Protein AF-A0A7W1LZH1-F1 (afdb_monomer_lite)

Secondary structure (DSSP, 8-state):
--HHHHHHHHHHHHHHHTTS---B-HHHHHHHHHHTT----TTHHHHHHHHHHHTTSEEEEE---HHHHTTT--EEEEE-----

Foldseek 3Di:
DDVVLLVLLLCVQCVQQPPHQDFDFLVNSVVVCVVVVHDDDQCNSVVSLVVCVVVVQWDWDFDPDVVQVPRRGGIGITGRPPDD

Radius of gyration: 12.06 Å; chains: 1; bounding box: 36×20×27 Å

pLDDT: mean 74.44, std 12.81, range [43.81, 89.44]

Structure (mmCIF, N/CA/C/O backbone):
data_AF-A0A7W1LZH1-F1
#
_entry.id   AF-A0A7W1LZH1-F1
#
loop_
_atom_site.group_PDB
_atom_site.id
_atom_site.type_symbol
_atom_site.label_atom_id
_atom_site.label_alt_id
_atom_site.label_comp_id
_atom_site.label_asym_id
_atom_site.label_entity_id
_atom_site.label_seq_id
_atom_site.pdbx_PDB_ins_code
_atom_site.Cartn_x
_atom_site.Cartn_y
_atom_site.Cartn_z
_atom_site.occupancy
_atom_site.B_iso_or_equiv
_atom_site.auth_seq_id
_atom_site.auth_comp_id
_atom_site.auth_asym_id
_atom_site.auth_atom_id
_atom_site.pdbx_PDB_model_num
ATOM 1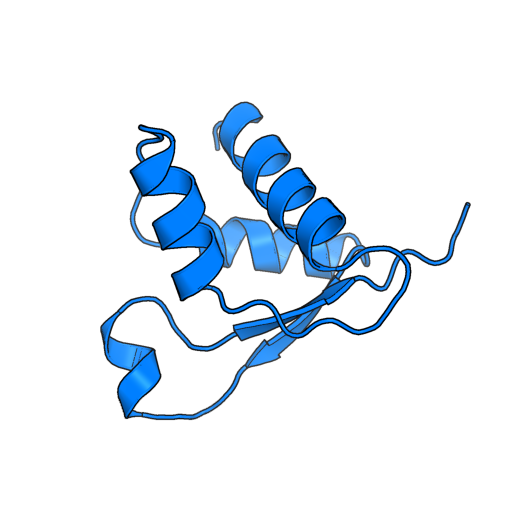 N N . MET A 1 1 ? 0.992 11.584 -9.872 1.00 55.75 1 MET A N 1
ATOM 2 C CA . MET A 1 1 ? 0.608 10.197 -9.544 1.00 55.75 1 MET A CA 1
ATOM 3 C C . MET A 1 1 ? -0.614 9.819 -10.344 1.00 55.75 1 MET A C 1
ATOM 5 O O . MET A 1 1 ? -1.572 10.584 -10.342 1.00 55.75 1 MET A O 1
ATOM 9 N N . ASP A 1 2 ? -0.572 8.686 -11.035 1.00 64.88 2 ASP A N 1
ATOM 10 C CA . ASP A 1 2 ? -1.716 8.192 -11.793 1.00 64.88 2 ASP A CA 1
ATOM 11 C C . ASP A 1 2 ? -2.801 7.677 -10.828 1.00 64.88 2 ASP A C 1
ATOM 13 O O . ASP A 1 2 ? -2.553 6.777 -10.020 1.00 64.88 2 ASP A O 1
ATOM 17 N N . ASN A 1 3 ? -4.002 8.264 -10.871 1.00 74.50 3 ASN A N 1
ATOM 18 C CA . ASN A 1 3 ? -5.112 7.850 -10.002 1.00 74.50 3 ASN A CA 1
ATOM 19 C C . ASN A 1 3 ? -5.522 6.383 -10.251 1.00 74.50 3 ASN A C 1
ATOM 21 O O . ASN A 1 3 ? -6.079 5.752 -9.351 1.00 74.50 3 ASN A O 1
ATOM 25 N N . SER A 1 4 ? -5.221 5.818 -11.428 1.00 84.38 4 SER A N 1
ATOM 26 C CA . SER A 1 4 ? -5.472 4.408 -11.747 1.00 84.38 4 SER A CA 1
ATOM 27 C C . SER A 1 4 ? -4.602 3.478 -10.903 1.00 84.38 4 SER A C 1
ATOM 29 O O . SER A 1 4 ? -5.106 2.502 -10.345 1.00 84.38 4 SER A O 1
ATOM 31 N N . LEU A 1 5 ? -3.312 3.796 -10.741 1.00 86.69 5 LEU A N 1
ATOM 32 C CA . LEU A 1 5 ? -2.387 2.979 -9.951 1.00 86.69 5 LEU A CA 1
ATOM 33 C C . LEU A 1 5 ? -2.765 2.983 -8.465 1.00 86.69 5 LEU A C 1
ATOM 35 O O . LEU A 1 5 ? -2.818 1.925 -7.839 1.00 86.69 5 LEU A O 1
ATOM 39 N N . PHE A 1 6 ? -3.121 4.153 -7.928 1.00 87.19 6 PHE A N 1
ATOM 40 C CA . PHE A 1 6 ? -3.618 4.283 -6.556 1.00 87.19 6 PHE A CA 1
ATOM 41 C C . PHE A 1 6 ? -4.842 3.391 -6.302 1.00 87.19 6 PHE A C 1
ATOM 43 O O . PHE A 1 6 ? -4.877 2.637 -5.329 1.00 87.19 6 PHE A O 1
ATOM 50 N N . LEU A 1 7 ? -5.835 3.430 -7.198 1.00 88.12 7 LEU A N 1
ATOM 51 C CA . LEU A 1 7 ? -7.039 2.605 -7.076 1.00 88.12 7 LEU A CA 1
ATOM 52 C C . LEU A 1 7 ? -6.738 1.108 -7.210 1.00 88.12 7 LEU A C 1
ATOM 54 O O . LEU A 1 7 ? -7.333 0.309 -6.491 1.00 88.12 7 LEU A O 1
ATOM 58 N N . LYS A 1 8 ? -5.809 0.719 -8.090 1.00 89.44 8 LYS A N 1
ATOM 59 C CA . LYS A 1 8 ? -5.381 -0.680 -8.242 1.00 89.44 8 LYS A CA 1
ATOM 60 C C . LYS A 1 8 ? -4.731 -1.207 -6.964 1.00 89.44 8 LYS A C 1
ATOM 62 O O . LYS A 1 8 ? -5.170 -2.241 -6.472 1.00 89.44 8 LYS A O 1
ATOM 67 N N . VAL A 1 9 ? -3.770 -0.480 -6.388 1.00 87.38 9 VAL A N 1
ATOM 68 C CA . VAL A 1 9 ? -3.127 -0.850 -5.112 1.00 87.38 9 VAL A CA 1
ATOM 69 C C . VAL A 1 9 ? -4.160 -0.946 -3.991 1.00 87.38 9 VAL A C 1
ATOM 71 O O . VAL A 1 9 ? -4.225 -1.959 -3.301 1.00 87.38 9 VAL A O 1
ATOM 74 N N . LYS A 1 10 ? -5.028 0.064 -3.852 1.00 87.12 10 LYS A N 1
ATOM 75 C CA . LYS A 1 10 ? -6.105 0.061 -2.853 1.00 87.12 10 LYS A CA 1
ATOM 76 C C . LYS A 1 10 ? -7.019 -1.159 -2.998 1.00 87.12 10 LYS A C 1
ATOM 78 O O . LYS A 1 10 ? -7.376 -1.775 -1.998 1.00 87.12 10 LYS A O 1
ATOM 83 N N . ASN A 1 11 ? -7.401 -1.507 -4.227 1.00 87.06 11 ASN A N 1
ATOM 84 C CA . ASN A 1 11 ? -8.251 -2.663 -4.495 1.00 87.06 11 ASN A CA 1
ATOM 85 C C . ASN A 1 11 ? -7.538 -3.987 -4.217 1.00 87.06 11 ASN A C 1
ATOM 87 O O . ASN A 1 11 ? -8.183 -4.882 -3.686 1.00 87.06 11 ASN A O 1
ATOM 91 N N . ILE A 1 12 ? -6.246 -4.112 -4.541 1.00 86.00 12 ILE A N 1
ATOM 92 C CA . ILE A 1 12 ? -5.443 -5.296 -4.204 1.00 86.00 12 ILE A CA 1
ATOM 93 C C . ILE A 1 12 ? -5.439 -5.489 -2.692 1.00 86.00 12 ILE A C 1
ATOM 95 O O . ILE A 1 12 ? -5.887 -6.527 -2.223 1.00 86.00 12 ILE A O 1
ATOM 99 N N . ILE A 1 13 ? -5.052 -4.455 -1.935 1.00 81.38 13 ILE A N 1
ATOM 100 C CA . ILE A 1 13 ? -5.010 -4.530 -0.472 1.00 81.38 13 ILE A CA 1
ATOM 101 C C . ILE A 1 13 ? -6.388 -4.915 0.060 1.00 81.38 13 ILE A C 1
ATOM 103 O O . ILE A 1 13 ? -6.485 -5.891 0.788 1.00 81.38 13 ILE A O 1
ATOM 107 N N . ARG A 1 14 ? -7.464 -4.230 -0.350 1.00 80.81 14 ARG A N 1
ATOM 108 C CA . ARG A 1 14 ? -8.831 -4.520 0.118 1.00 80.81 14 ARG A CA 1
ATOM 109 C C . ARG A 1 14 ? -9.310 -5.935 -0.235 1.00 80.81 14 ARG A C 1
ATOM 111 O O . ARG A 1 14 ? -10.002 -6.558 0.563 1.00 80.81 14 ARG A O 1
ATOM 118 N N . ASN A 1 15 ? -9.003 -6.425 -1.435 1.00 80.06 15 ASN A N 1
ATOM 119 C CA . ASN A 1 15 ? -9.457 -7.740 -1.890 1.00 80.06 15 ASN A CA 1
ATOM 120 C C . ASN A 1 15 ? -8.668 -8.881 -1.231 1.00 80.06 15 ASN A C 1
ATOM 122 O O . ASN A 1 15 ? -9.266 -9.909 -0.931 1.00 80.06 15 ASN A O 1
ATOM 126 N N . ASP A 1 16 ? -7.365 -8.699 -0.994 1.00 73.38 16 ASP A N 1
ATOM 127 C CA . ASP A 1 16 ? -6.523 -9.673 -0.289 1.00 73.38 16 ASP A CA 1
ATOM 128 C C . ASP A 1 16 ? -6.736 -9.634 1.238 1.00 73.38 16 ASP A C 1
ATOM 130 O O . ASP A 1 16 ? -6.606 -10.665 1.890 1.00 73.38 16 ASP A O 1
ATOM 134 N N . THR A 1 17 ? -7.121 -8.483 1.814 1.00 65.44 17 THR A N 1
ATOM 135 C CA . THR A 1 17 ? -7.392 -8.343 3.263 1.00 65.44 17 THR A CA 1
ATOM 136 C C . THR A 1 17 ? -8.802 -8.714 3.706 1.00 65.44 17 THR A C 1
ATOM 138 O O . THR A 1 17 ? -8.990 -9.203 4.820 1.00 65.44 17 THR A O 1
ATOM 141 N N . GLY A 1 18 ? -9.819 -8.533 2.863 1.00 59.25 18 GLY A N 1
ATOM 142 C CA . GLY A 1 18 ? -11.204 -8.707 3.308 1.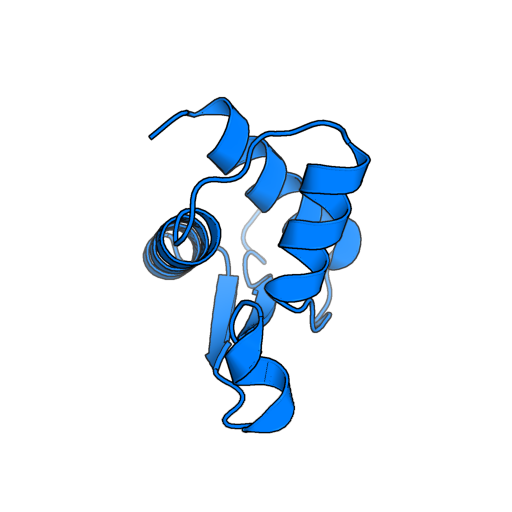00 59.25 18 GLY A CA 1
ATOM 143 C C . GLY A 1 18 ? -11.553 -7.796 4.503 1.00 59.25 18 GLY A C 1
ATOM 144 O O . GLY A 1 18 ? -11.014 -6.703 4.640 1.00 59.25 18 GLY A O 1
ATOM 145 N N . LEU A 1 19 ? -12.481 -8.229 5.368 1.00 57.44 19 LEU A N 1
ATOM 146 C CA . LEU A 1 19 ? -12.860 -7.531 6.616 1.00 57.44 19 LEU A CA 1
ATOM 147 C C . LEU A 1 19 ? -11.991 -7.951 7.828 1.00 57.44 19 LEU A C 1
ATOM 149 O O . LEU A 1 19 ? -12.459 -7.881 8.963 1.00 57.44 19 LEU A O 1
ATOM 153 N N . GLY A 1 20 ? -10.768 -8.448 7.612 1.00 54.44 20 GLY A N 1
ATOM 154 C CA . GLY A 1 20 ? -9.905 -8.968 8.678 1.00 54.44 20 GLY A CA 1
ATOM 155 C C . GLY A 1 20 ? -8.440 -8.553 8.539 1.00 54.44 20 GLY A C 1
ATOM 156 O O . GLY A 1 20 ? -8.016 -8.032 7.510 1.00 54.44 20 GLY A O 1
ATOM 157 N N . GLU A 1 21 ? -7.657 -8.794 9.593 1.00 56.75 21 GLU A N 1
ATOM 158 C CA . GLU A 1 21 ? -6.202 -8.622 9.570 1.00 56.75 21 GLU A CA 1
ATOM 159 C C . GLU A 1 21 ? -5.572 -9.644 8.614 1.00 56.75 21 GLU A C 1
ATOM 161 O O . GLU A 1 21 ? -5.403 -10.815 8.956 1.00 56.75 21 GLU A O 1
ATOM 166 N N . VAL A 1 22 ? -5.200 -9.209 7.413 1.00 59.44 22 VAL A N 1
ATOM 167 C CA . VAL A 1 22 ? -4.326 -9.986 6.528 1.00 59.44 22 VAL A CA 1
ATOM 168 C C . VAL A 1 22 ? -3.060 -9.193 6.301 1.00 59.44 22 VAL A C 1
ATOM 170 O O . VAL A 1 22 ? -3.091 -7.992 6.063 1.00 59.44 22 VAL A O 1
ATOM 173 N N . ARG A 1 23 ? -1.935 -9.893 6.383 1.00 66.00 23 ARG A N 1
ATOM 174 C CA . ARG A 1 23 ? -0.605 -9.331 6.200 1.00 66.00 23 ARG A CA 1
ATOM 175 C C . ARG A 1 23 ? -0.238 -9.430 4.724 1.00 66.00 23 ARG A C 1
ATOM 177 O O . ARG A 1 23 ? 0.285 -10.459 4.311 1.00 66.00 23 ARG A O 1
ATOM 184 N N . ILE A 1 24 ? -0.522 -8.393 3.936 1.00 72.75 24 ILE A N 1
ATOM 185 C CA . ILE A 1 24 ? -0.025 -8.318 2.554 1.00 72.75 24 ILE A CA 1
ATOM 186 C C . ILE A 1 24 ? 1.303 -7.559 2.500 1.00 72.75 24 ILE A C 1
ATOM 188 O O . ILE A 1 24 ? 1.432 -6.482 3.081 1.00 72.75 24 ILE A O 1
ATOM 192 N N . 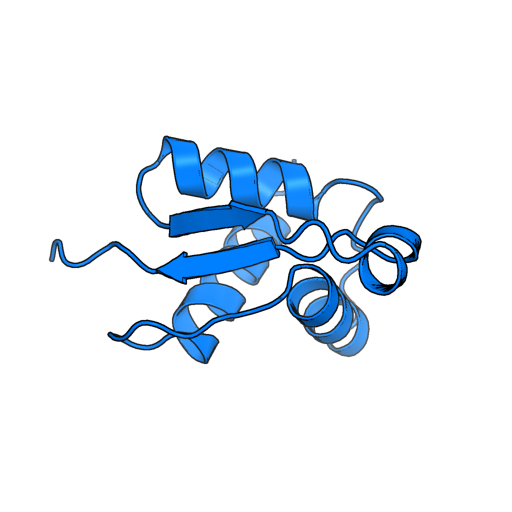GLY A 1 25 ? 2.273 -8.154 1.801 1.00 73.81 25 GLY A N 1
ATOM 193 C CA . GLY A 1 25 ? 3.600 -7.606 1.532 1.00 73.81 25 GLY A CA 1
ATOM 194 C C . GLY A 1 25 ? 3.603 -6.538 0.435 1.00 73.81 25 GLY A C 1
ATOM 195 O O . GLY A 1 25 ? 2.916 -6.687 -0.574 1.00 73.81 25 GLY A O 1
ATOM 196 N N . GLY A 1 26 ? 4.454 -5.512 0.547 1.00 75.31 26 GLY A N 1
ATOM 197 C CA . GLY A 1 26 ? 4.696 -4.559 -0.553 1.00 75.31 26 GLY A CA 1
ATOM 198 C C . GLY A 1 26 ? 5.187 -5.227 -1.850 1.00 75.31 26 GLY A C 1
ATOM 199 O O . GLY A 1 26 ? 4.763 -4.843 -2.939 1.00 75.31 26 GLY A O 1
ATOM 200 N N . VAL A 1 27 ? 6.011 -6.276 -1.728 1.00 77.00 27 VAL A N 1
ATOM 201 C CA . VAL A 1 27 ? 6.468 -7.122 -2.849 1.00 77.00 27 VAL A CA 1
ATOM 202 C C . VAL A 1 27 ? 5.295 -7.842 -3.519 1.00 77.00 27 VAL A C 1
ATOM 204 O O . VAL A 1 27 ? 5.197 -7.860 -4.738 1.00 77.00 27 VAL A O 1
ATOM 207 N N . GLU A 1 28 ? 4.351 -8.366 -2.739 1.00 80.00 28 GLU A N 1
ATOM 208 C CA . GLU A 1 28 ? 3.199 -9.086 -3.287 1.00 80.00 28 GLU A CA 1
ATOM 209 C C . GLU A 1 28 ? 2.256 -8.151 -4.065 1.00 80.00 28 GLU A C 1
ATOM 211 O O . GLU A 1 28 ? 1.724 -8.518 -5.114 1.00 80.00 28 GLU A O 1
ATOM 216 N N . ILE A 1 29 ? 2.097 -6.904 -3.604 1.00 83.12 29 ILE A N 1
ATOM 217 C CA . ILE A 1 29 ? 1.374 -5.863 -4.352 1.00 83.12 29 ILE A CA 1
ATOM 218 C C . ILE A 1 29 ? 2.074 -5.583 -5.685 1.00 83.12 29 ILE A C 1
ATOM 220 O O . ILE A 1 29 ? 1.402 -5.468 -6.712 1.00 83.12 29 ILE A O 1
ATOM 224 N N . TYR A 1 30 ? 3.407 -5.486 -5.678 1.00 83.44 30 TYR A N 1
ATOM 225 C CA . TYR A 1 30 ? 4.199 -5.287 -6.890 1.00 83.44 30 TYR A CA 1
ATOM 226 C C . TYR A 1 30 ? 4.013 -6.439 -7.881 1.00 83.44 30 TYR A C 1
ATOM 228 O O . 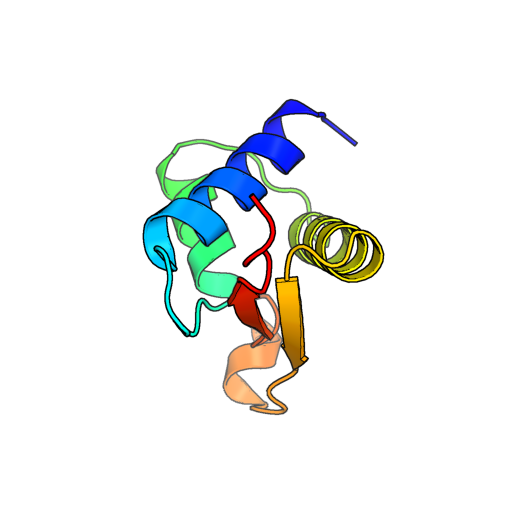TYR A 1 30 ? 3.640 -6.194 -9.028 1.00 83.44 30 TYR A O 1
ATOM 236 N N . ASP A 1 31 ? 4.180 -7.683 -7.433 1.00 84.38 31 ASP A N 1
ATOM 237 C CA . ASP A 1 31 ? 4.044 -8.876 -8.275 1.00 84.38 31 ASP A CA 1
ATOM 238 C C . ASP A 1 31 ? 2.639 -9.002 -8.882 1.00 84.38 31 ASP A C 1
ATOM 240 O O . ASP A 1 31 ? 2.489 -9.307 -10.065 1.00 84.38 31 ASP A O 1
ATOM 244 N N . LYS A 1 32 ? 1.582 -8.696 -8.118 1.00 86.62 32 LYS A N 1
ATOM 245 C CA . LYS A 1 32 ? 0.201 -8.697 -8.638 1.00 86.62 32 LYS A CA 1
ATOM 246 C C . LYS A 1 32 ? -0.018 -7.626 -9.709 1.00 86.62 32 LYS A C 1
ATOM 248 O O . LYS A 1 32 ? -0.743 -7.861 -10.677 1.00 86.62 32 LYS A O 1
ATOM 253 N N . LEU A 1 33 ? 0.583 -6.446 -9.551 1.00 87.25 33 LEU A N 1
ATOM 254 C CA . LEU A 1 33 ? 0.474 -5.358 -10.525 1.00 87.25 33 LEU A CA 1
ATOM 255 C C . LEU A 1 33 ? 1.245 -5.670 -11.808 1.00 87.25 33 LEU A C 1
ATOM 257 O O . LEU A 1 33 ? 0.693 -5.505 -12.898 1.00 87.25 33 LEU A O 1
ATOM 261 N N . THR A 1 34 ? 2.476 -6.166 -11.692 1.00 86.50 34 THR A N 1
ATOM 262 C CA . THR A 1 34 ? 3.297 -6.533 -12.853 1.00 86.50 34 THR A CA 1
ATOM 263 C C . THR A 1 34 ? 2.704 -7.722 -13.606 1.00 86.50 34 THR A C 1
ATOM 265 O O . THR A 1 34 ? 2.624 -7.679 -14.833 1.00 86.50 34 THR A O 1
ATOM 268 N N . ALA A 1 35 ? 2.167 -8.726 -12.902 1.00 87.38 35 ALA A N 1
ATOM 269 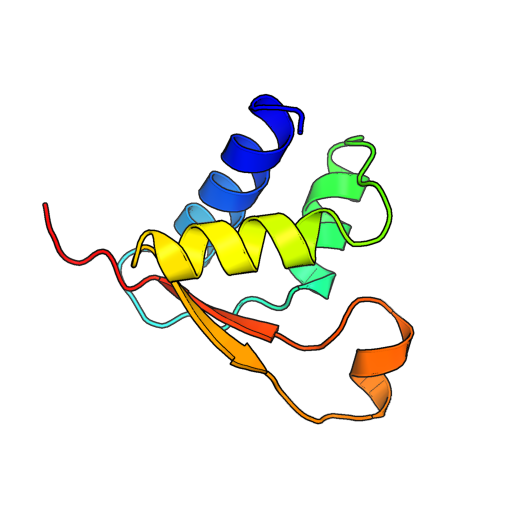C CA . ALA A 1 35 ? 1.424 -9.832 -13.512 1.00 87.38 35 ALA A CA 1
ATOM 270 C C . ALA A 1 35 ? 0.167 -9.361 -14.269 1.00 87.38 35 ALA A C 1
ATOM 272 O O . ALA A 1 35 ? -0.223 -9.964 -15.268 1.00 87.38 35 ALA A O 1
ATOM 273 N N . ALA A 1 36 ? -0.449 -8.260 -13.831 1.00 87.12 36 ALA A N 1
ATOM 274 C CA . ALA A 1 36 ? -1.566 -7.615 -14.518 1.00 87.12 36 ALA A CA 1
ATOM 275 C C . ALA A 1 36 ? -1.131 -6.666 -15.658 1.00 87.12 36 ALA A C 1
ATOM 277 O O . ALA A 1 36 ? -1.975 -5.954 -16.208 1.00 87.12 36 ALA A O 1
ATOM 278 N N . GLY A 1 37 ? 0.163 -6.624 -16.000 1.00 88.31 37 GLY A N 1
ATOM 279 C CA . GLY A 1 37 ? 0.719 -5.758 -17.043 1.00 88.31 37 GLY A CA 1
ATOM 280 C C . GLY A 1 37 ? 0.740 -4.273 -16.671 1.00 88.31 37 GLY A C 1
ATOM 281 O O . GLY A 1 37 ? 0.739 -3.420 -17.555 1.00 88.31 37 GLY A O 1
ATOM 282 N N . VAL A 1 38 ? 0.694 -3.947 -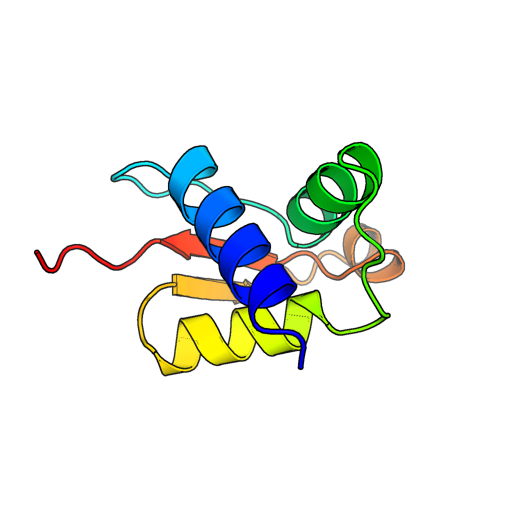15.377 1.00 87.31 38 VAL A N 1
ATOM 283 C CA . VAL A 1 38 ? 0.745 -2.567 -14.890 1.00 87.31 38 VAL A CA 1
ATOM 284 C C . VAL A 1 38 ? 2.200 -2.167 -14.691 1.00 87.31 38 VAL A C 1
ATOM 286 O O . VAL A 1 38 ? 2.923 -2.799 -13.925 1.00 87.31 38 VAL A O 1
ATOM 289 N N . GLU A 1 39 ? 2.616 -1.085 -15.342 1.00 85.00 39 GLU A N 1
ATOM 290 C CA . GLU A 1 39 ? 3.909 -0.465 -15.069 1.00 85.00 39 GLU A CA 1
ATOM 291 C C . GLU A 1 39 ? 3.866 0.219 -13.700 1.00 85.00 39 GLU A C 1
ATOM 293 O O . GLU A 1 39 ? 3.080 1.141 -13.462 1.00 85.00 39 GLU A O 1
ATOM 298 N N . VAL A 1 40 ? 4.705 -0.262 -12.784 1.00 82.50 40 VAL A N 1
ATOM 299 C CA . VAL A 1 40 ? 4.828 0.275 -11.429 1.00 82.50 40 VAL A CA 1
ATOM 300 C C . VAL A 1 40 ? 6.190 0.952 -11.310 1.00 82.50 40 VAL A C 1
ATOM 302 O O . VAL A 1 40 ? 7.204 0.253 -11.276 1.00 82.50 40 VAL A O 1
ATOM 305 N N . PRO A 1 41 ? 6.238 2.294 -11.256 1.00 82.06 41 PRO A N 1
ATOM 306 C CA . PRO A 1 41 ? 7.481 3.012 -11.026 1.00 82.06 41 PRO A CA 1
ATOM 307 C C . PRO A 1 41 ? 8.118 2.607 -9.696 1.00 82.06 41 PRO A C 1
ATOM 309 O O . PRO A 1 41 ? 7.420 2.274 -8.732 1.00 82.06 41 PRO A O 1
ATOM 312 N N . GLU A 1 42 ? 9.445 2.693 -9.632 1.00 69.88 42 GLU A N 1
ATOM 313 C CA . GLU A 1 42 ? 10.180 2.546 -8.379 1.00 69.88 42 GLU A CA 1
ATOM 314 C C . GLU A 1 42 ? 9.604 3.516 -7.330 1.00 69.88 42 GLU A C 1
ATOM 316 O O . GLU A 1 42 ? 9.263 4.653 -7.652 1.00 69.88 42 GLU A O 1
ATOM 321 N N . LEU A 1 43 ? 9.437 3.052 -6.088 1.00 73.25 43 LEU A N 1
ATOM 322 C CA . LEU A 1 43 ? 8.842 3.792 -4.957 1.00 73.25 43 LEU A CA 1
ATOM 323 C C . LEU A 1 43 ? 7.332 4.094 -5.029 1.00 73.25 43 LEU A C 1
ATOM 325 O O . LEU A 1 43 ? 6.753 4.422 -3.993 1.00 73.25 43 LEU A O 1
ATOM 329 N N . ALA A 1 44 ? 6.652 3.908 -6.168 1.00 82.31 44 ALA A N 1
ATOM 330 C CA . ALA A 1 44 ? 5.233 4.269 -6.297 1.00 82.31 44 ALA A CA 1
ATOM 331 C C . ALA A 1 44 ? 4.329 3.538 -5.288 1.00 82.31 44 ALA A C 1
ATOM 333 O O . ALA A 1 44 ? 3.384 4.121 -4.758 1.00 82.31 44 ALA A O 1
ATOM 334 N N . ILE A 1 45 ? 4.624 2.267 -4.992 1.00 80.81 45 ILE A N 1
ATOM 335 C CA . ILE A 1 45 ? 3.891 1.498 -3.975 1.00 80.81 45 ILE A CA 1
ATOM 336 C C . ILE A 1 45 ? 4.095 2.115 -2.594 1.00 80.81 45 ILE A C 1
ATOM 338 O O . ILE A 1 45 ? 3.112 2.335 -1.895 1.00 80.81 45 ILE A O 1
ATOM 342 N N . ALA A 1 46 ? 5.334 2.435 -2.215 1.00 79.00 46 ALA A N 1
ATOM 343 C CA . ALA A 1 46 ? 5.635 3.016 -0.909 1.00 79.00 46 ALA A CA 1
ATOM 344 C C . ALA A 1 46 ? 4.872 4.332 -0.700 1.00 79.00 46 ALA A C 1
ATOM 346 O O . ALA A 1 46 ? 4.178 4.482 0.304 1.00 79.00 46 ALA A O 1
ATOM 347 N N . GLU A 1 47 ? 4.893 5.230 -1.687 1.00 85.25 47 GLU A N 1
ATOM 348 C CA . GLU A 1 47 ? 4.157 6.493 -1.603 1.00 85.25 47 GLU A CA 1
ATOM 349 C C . GLU A 1 47 ? 2.627 6.289 -1.525 1.00 85.25 47 GLU A C 1
ATOM 351 O O . GLU A 1 47 ? 1.928 7.005 -0.800 1.00 85.25 47 GLU A O 1
ATOM 356 N N . ILE A 1 48 ? 2.079 5.307 -2.258 1.00 87.31 48 ILE A N 1
ATOM 357 C CA . ILE A 1 48 ? 0.648 4.971 -2.191 1.00 87.31 48 ILE A CA 1
ATOM 358 C C . ILE A 1 48 ? 0.287 4.424 -0.810 1.00 87.31 48 ILE A C 1
ATOM 360 O O . ILE A 1 48 ? -0.735 4.821 -0.250 1.00 87.31 48 ILE A O 1
ATOM 364 N N . LEU A 1 49 ? 1.114 3.545 -0.248 1.00 83.25 49 LEU A N 1
ATOM 365 C CA . LEU A 1 49 ? 0.912 3.009 1.092 1.00 83.25 49 LEU A CA 1
ATOM 366 C C . LEU A 1 49 ? 0.954 4.130 2.131 1.00 83.25 49 LEU A C 1
ATOM 368 O O . LEU A 1 49 ? 0.015 4.261 2.914 1.00 83.25 49 LEU A O 1
ATOM 372 N N . GLU A 1 50 ? 1.962 5.003 2.091 1.00 85.12 50 GLU A N 1
ATOM 373 C CA . GLU A 1 50 ? 2.040 6.169 2.980 1.00 85.12 50 GLU A CA 1
ATOM 374 C C . GLU A 1 50 ? 0.788 7.046 2.896 1.00 85.12 50 GLU A C 1
ATOM 376 O O . GLU A 1 50 ? 0.283 7.523 3.916 1.00 85.12 50 GLU A O 1
ATOM 381 N N . ARG A 1 51 ? 0.254 7.250 1.688 1.00 88.12 51 ARG A N 1
ATOM 382 C CA . ARG A 1 51 ? -1.004 7.971 1.497 1.00 88.12 51 ARG A CA 1
ATOM 383 C C . ARG A 1 51 ? -2.187 7.231 2.127 1.00 88.12 51 ARG A C 1
ATOM 385 O O . ARG A 1 51 ? -2.954 7.855 2.854 1.00 88.12 51 ARG A O 1
ATOM 392 N N . LEU A 1 52 ? -2.330 5.928 1.892 1.00 86.75 52 LEU A N 1
ATOM 393 C CA . LEU A 1 52 ? -3.404 5.122 2.485 1.00 86.75 52 LEU A CA 1
ATOM 394 C C . LEU A 1 52 ? -3.338 5.121 4.022 1.00 86.75 52 LEU A C 1
ATOM 396 O O . LEU A 1 52 ? -4.380 5.181 4.674 1.00 86.75 52 LEU A O 1
ATOM 400 N N . ALA A 1 53 ? -2.134 5.118 4.597 1.00 85.06 53 ALA A N 1
ATOM 401 C CA . ALA A 1 53 ? -1.927 5.229 6.038 1.00 85.06 53 ALA A CA 1
ATOM 402 C C . ALA A 1 53 ? -2.290 6.620 6.575 1.00 85.06 53 ALA A C 1
ATOM 404 O O . ALA A 1 53 ? -2.972 6.733 7.593 1.00 85.06 53 ALA A O 1
ATOM 405 N N . LYS A 1 54 ? -1.928 7.697 5.861 1.00 86.62 54 LYS A N 1
ATOM 406 C CA . LYS A 1 54 ? -2.373 9.067 6.188 1.00 86.62 54 LYS A CA 1
ATOM 407 C C . LYS A 1 54 ? -3.895 9.207 6.139 1.00 86.62 54 LYS A C 1
ATOM 409 O O . LYS A 1 54 ? -4.470 9.901 6.973 1.00 86.62 54 LYS A O 1
ATOM 414 N N . GLU A 1 55 ? -4.542 8.533 5.190 1.00 86.88 55 GLU A N 1
ATOM 415 C CA . GLU A 1 55 ? -6.004 8.467 5.066 1.00 86.88 55 GLU A CA 1
ATOM 416 C C . GLU A 1 55 ? -6.653 7.500 6.080 1.00 86.88 55 GLU A C 1
ATOM 418 O O . GLU A 1 55 ? -7.873 7.353 6.073 1.00 86.88 55 GLU A O 1
ATOM 423 N N . LYS A 1 56 ? -5.870 6.864 6.969 1.00 84.75 56 LYS A N 1
ATOM 424 C CA . LYS A 1 56 ? -6.329 5.878 7.966 1.00 84.75 56 LYS A CA 1
ATOM 425 C C . LYS A 1 56 ? -7.121 4.718 7.352 1.00 84.75 56 LYS A C 1
ATOM 427 O O . LYS A 1 56 ? -8.049 4.194 7.960 1.00 84.75 56 LYS A O 1
ATOM 432 N N . LEU A 1 57 ? -6.775 4.336 6.125 1.00 83.00 57 LEU A N 1
ATOM 433 C CA . LEU A 1 57 ? -7.363 3.179 5.448 1.00 83.00 57 LEU A CA 1
ATOM 434 C C . LEU A 1 57 ? -6.592 1.901 5.765 1.00 83.00 57 LEU A C 1
ATOM 436 O O . LEU A 1 57 ? -7.182 0.821 5.812 1.00 83.00 57 LEU A O 1
ATOM 440 N N . VAL A 1 58 ? -5.286 2.037 5.997 1.00 83.62 58 VAL A N 1
ATOM 441 C CA . VAL A 1 58 ? -4.392 0.934 6.339 1.00 83.62 58 VAL A CA 1
ATOM 442 C C . VAL A 1 58 ? -3.460 1.315 7.485 1.00 83.62 58 VAL A C 1
ATOM 444 O O . VAL A 1 58 ? -3.095 2.480 7.632 1.00 83.62 58 VAL A O 1
ATOM 447 N N . GLU A 1 59 ? -3.036 0.327 8.258 1.00 83.94 59 GLU A N 1
ATOM 448 C CA . GLU A 1 59 ? -1.869 0.404 9.130 1.00 83.94 59 GLU A CA 1
ATOM 449 C C . GLU A 1 59 ? -0.691 -0.283 8.444 1.00 83.94 59 GLU A C 1
ATOM 451 O O . GLU A 1 59 ? -0.857 -1.304 7.778 1.00 83.94 59 GLU A O 1
ATOM 456 N N . ILE A 1 60 ? 0.495 0.314 8.563 1.00 80.50 60 ILE A N 1
ATOM 457 C CA . ILE A 1 60 ? 1.717 -0.196 7.944 1.00 80.50 60 ILE A CA 1
ATOM 458 C C . ILE A 1 60 ? 2.701 -0.530 9.051 1.00 80.50 60 ILE A C 1
ATOM 460 O O . ILE A 1 60 ? 3.241 0.363 9.706 1.00 80.50 60 ILE A O 1
ATOM 464 N N . GLU A 1 61 ? 2.988 -1.812 9.205 1.00 78.25 61 GLU A N 1
ATOM 465 C CA . GLU A 1 61 ? 4.082 -2.297 10.028 1.00 78.25 61 GLU A CA 1
ATOM 466 C C . GLU A 1 61 ? 5.264 -2.625 9.115 1.00 78.25 61 GLU A C 1
ATOM 468 O O . GLU A 1 61 ? 5.224 -3.545 8.297 1.00 78.25 61 GLU A O 1
ATOM 473 N N . ARG A 1 62 ? 6.344 -1.848 9.213 1.00 67.94 62 ARG A N 1
ATOM 474 C CA . ARG A 1 62 ? 7.560 -2.121 8.442 1.00 67.94 62 ARG A CA 1
ATOM 475 C C . ARG A 1 62 ? 8.288 -3.302 9.080 1.00 67.94 62 ARG A C 1
ATOM 477 O O . ARG A 1 62 ? 8.799 -3.170 10.191 1.00 67.94 62 ARG A O 1
ATOM 484 N N . GLN A 1 63 ? 8.374 -4.435 8.387 1.00 64.12 63 GLN A N 1
ATOM 485 C CA . GLN A 1 63 ? 9.227 -5.526 8.840 1.00 64.12 63 GLN A CA 1
ATOM 486 C C . GLN A 1 63 ? 10.679 -5.236 8.463 1.00 64.12 63 GLN A C 1
ATOM 488 O O . GLN A 1 63 ? 11.033 -5.033 7.303 1.00 64.12 63 GLN A O 1
ATOM 493 N N . LEU A 1 64 ? 11.539 -5.219 9.479 1.00 55.06 64 LEU A N 1
ATOM 494 C CA . LEU A 1 64 ? 12.989 -5.103 9.343 1.00 55.06 64 LEU A CA 1
ATOM 495 C C . LEU A 1 64 ? 13.611 -6.473 9.029 1.00 55.06 64 LEU A C 1
ATOM 497 O O . LEU A 1 64 ? 14.573 -6.870 9.677 1.00 55.06 64 LEU A O 1
ATOM 501 N N . ASN A 1 65 ? 13.065 -7.203 8.053 1.00 56.22 65 ASN A N 1
ATOM 502 C CA . ASN A 1 65 ? 13.747 -8.381 7.530 1.00 56.22 65 ASN A CA 1
ATOM 503 C C . ASN A 1 65 ? 14.731 -7.939 6.437 1.00 56.22 65 ASN A C 1
ATOM 505 O O . ASN A 1 65 ? 14.295 -7.385 5.427 1.00 56.22 65 ASN A O 1
ATOM 509 N N . PRO A 1 66 ? 16.047 -8.136 6.627 1.00 55.72 66 PRO A N 1
ATOM 510 C CA . PRO A 1 66 ? 17.057 -7.670 5.680 1.00 55.72 66 PRO A CA 1
ATOM 511 C C . PRO A 1 66 ? 16.969 -8.360 4.309 1.00 55.72 66 PRO A C 1
ATOM 513 O O . PRO A 1 66 ? 17.230 -7.701 3.311 1.00 55.72 66 PRO A O 1
ATOM 516 N N . GLU A 1 67 ? 16.529 -9.622 4.232 1.00 56.25 67 GLU A N 1
ATOM 517 C CA . GLU A 1 67 ? 16.341 -10.336 2.952 1.00 56.25 67 GLU A CA 1
ATOM 518 C C . GLU A 1 67 ? 15.180 -9.774 2.109 1.00 56.25 67 GLU A C 1
ATOM 520 O O . GLU A 1 67 ? 15.255 -9.747 0.882 1.00 56.25 67 GLU A O 1
ATOM 525 N N . ASP A 1 68 ? 14.126 -9.255 2.745 1.00 52.09 68 ASP A N 1
ATOM 526 C CA . ASP A 1 68 ? 12.967 -8.687 2.045 1.00 52.09 68 ASP A CA 1
ATOM 527 C C . ASP A 1 68 ? 13.163 -7.207 1.642 1.00 52.09 68 ASP A C 1
ATOM 529 O O . ASP A 1 68 ? 12.385 -6.648 0.857 1.00 52.09 68 ASP A O 1
ATOM 533 N N . GLN A 1 69 ? 14.201 -6.540 2.169 1.00 52.56 69 GLN A N 1
ATOM 534 C CA . GLN A 1 69 ? 14.514 -5.146 1.828 1.00 52.56 69 GLN A CA 1
ATOM 535 C C . GLN A 1 69 ? 15.020 -4.980 0.395 1.00 52.56 69 GLN A C 1
ATOM 537 O O . GLN A 1 69 ? 14.770 -3.935 -0.201 1.00 52.56 69 GLN A O 1
ATOM 542 N N . GLU A 1 70 ? 15.691 -5.986 -0.169 1.00 50.59 70 GLU A N 1
ATOM 543 C CA . GLU A 1 70 ? 16.391 -5.851 -1.453 1.00 50.59 70 GLU A CA 1
ATOM 544 C C . GLU A 1 70 ? 15.467 -5.733 -2.670 1.00 50.59 70 GLU A C 1
ATOM 546 O O . GLU A 1 70 ? 15.929 -5.328 -3.734 1.00 50.59 70 GLU A O 1
ATOM 551 N N . LYS A 1 71 ? 14.174 -6.058 -2.545 1.00 54.00 71 LYS A N 1
ATOM 552 C CA . LYS A 1 71 ? 13.253 -6.013 -3.690 1.00 54.00 71 LYS A CA 1
ATOM 553 C C . LYS A 1 71 ? 12.270 -4.857 -3.611 1.00 54.00 71 LYS A C 1
ATOM 555 O O . LYS A 1 71 ? 12.300 -4.014 -4.494 1.00 54.00 71 LYS A O 1
ATOM 560 N N . HIS A 1 72 ? 11.452 -4.751 -2.561 1.00 54.34 72 HIS A N 1
ATOM 561 C CA . HIS A 1 72 ? 10.476 -3.649 -2.439 1.00 54.34 72 HIS A CA 1
ATOM 562 C C . HIS A 1 72 ? 10.144 -3.248 -0.988 1.00 54.34 72 HIS A C 1
ATOM 564 O O . HIS A 1 72 ? 9.211 -2.477 -0.771 1.00 54.34 72 HIS A O 1
ATOM 570 N N . GLY A 1 73 ? 10.903 -3.735 0.003 1.00 57.25 73 GLY A N 1
ATOM 571 C CA . GLY A 1 73 ? 10.611 -3.547 1.425 1.00 57.25 73 GLY A CA 1
ATOM 572 C C . GLY A 1 73 ? 9.474 -4.454 1.908 1.00 57.25 73 GLY A C 1
ATOM 573 O O . GLY A 1 73 ? 8.368 -4.443 1.365 1.00 57.25 73 GLY A O 1
ATOM 574 N N . ALA A 1 74 ? 9.721 -5.238 2.960 1.00 60.97 74 ALA A N 1
ATOM 575 C CA . ALA A 1 74 ? 8.650 -5.953 3.645 1.00 60.97 74 ALA A CA 1
ATOM 576 C C . ALA A 1 74 ? 7.801 -4.962 4.450 1.00 60.97 74 ALA A C 1
ATOM 578 O O . ALA A 1 74 ? 8.182 -4.491 5.523 1.00 60.97 74 ALA A O 1
ATOM 579 N N . TYR A 1 75 ? 6.632 -4.643 3.917 1.00 70.31 75 TYR A N 1
ATOM 580 C CA . TYR A 1 75 ? 5.571 -3.962 4.644 1.00 70.31 75 TYR A CA 1
ATOM 581 C C . TYR A 1 75 ? 4.508 -4.991 4.982 1.00 70.31 75 TYR A C 1
ATOM 583 O O . TYR A 1 75 ? 4.056 -5.688 4.086 1.00 70.31 75 TYR A O 1
ATOM 591 N N . ILE A 1 76 ? 4.104 -5.082 6.241 1.00 73.31 76 ILE A N 1
ATOM 592 C CA . ILE A 1 76 ? 2.829 -5.685 6.605 1.00 73.31 76 ILE A CA 1
ATOM 593 C C . ILE A 1 76 ? 1.800 -4.568 6.544 1.00 73.31 76 ILE A C 1
ATOM 595 O O . ILE A 1 76 ? 1.946 -3.547 7.214 1.00 73.31 76 ILE A O 1
ATOM 599 N N . ILE A 1 77 ? 0.788 -4.752 5.707 1.00 78.06 77 ILE A N 1
ATOM 600 C CA . ILE A 1 77 ? -0.279 -3.775 5.525 1.00 78.06 77 ILE A CA 1
ATOM 601 C C . ILE A 1 77 ? -1.568 -4.383 6.053 1.00 78.06 77 ILE A C 1
ATOM 603 O O . ILE A 1 77 ? -2.042 -5.373 5.504 1.00 78.06 77 ILE A O 1
ATOM 607 N N . THR A 1 78 ? -2.141 -3.763 7.077 1.00 77.31 78 THR A N 1
ATOM 608 C CA . THR A 1 78 ? -3.410 -4.167 7.684 1.00 77.31 78 THR A CA 1
ATOM 609 C C . THR A 1 78 ? -4.498 -3.201 7.247 1.00 77.31 78 THR A C 1
ATOM 611 O O . THR A 1 78 ? -4.346 -1.992 7.393 1.00 77.31 78 THR A O 1
ATOM 614 N N . TRP A 1 79 ? -5.612 -3.700 6.712 1.00 78.44 79 TRP A N 1
ATOM 615 C CA . TRP A 1 79 ? -6.756 -2.847 6.395 1.00 78.44 79 TRP A CA 1
ATOM 616 C C . TRP A 1 79 ? -7.518 -2.491 7.673 1.00 78.44 79 TRP A C 1
ATOM 618 O O . TRP A 1 79 ? -8.042 -3.371 8.349 1.00 78.44 79 TRP A O 1
ATOM 628 N N . VAL A 1 80 ? -7.596 -1.200 8.000 1.00 75.81 80 VAL A N 1
ATOM 629 C CA . VAL A 1 80 ? -8.195 -0.725 9.264 1.00 75.81 80 VAL A CA 1
ATOM 630 C C . VAL A 1 80 ? -9.513 0.005 9.084 1.00 75.81 80 VAL A C 1
ATOM 632 O O . VAL A 1 80 ? -10.134 0.421 10.062 1.00 75.81 80 VAL A O 1
ATOM 635 N N . SER A 1 81 ? -9.982 0.157 7.843 1.00 59.81 81 SER A N 1
ATOM 636 C CA . SER A 1 81 ? -11.295 0.746 7.598 1.00 59.81 81 SER A CA 1
ATOM 637 C C . SER A 1 81 ? -12.395 -0.253 7.978 1.00 59.81 81 SER A C 1
ATOM 639 O O . SER A 1 81 ? -12.929 -0.985 7.148 1.00 59.81 81 SER A O 1
ATOM 641 N N . GLY A 1 82 ? -12.713 -0.248 9.273 1.00 55.88 82 GLY A N 1
ATOM 642 C CA . GLY A 1 82 ? -13.954 -0.704 9.891 1.00 55.88 82 GLY A CA 1
ATOM 643 C C . GLY A 1 82 ? -14.919 0.458 10.159 1.00 55.88 82 GLY A C 1
ATOM 644 O O . GLY A 1 82 ? -15.574 0.482 11.194 1.00 55.88 82 GLY A O 1
ATOM 645 N N . GLN A 1 83 ? -14.990 1.449 9.265 1.00 46.56 83 GLN A N 1
ATOM 646 C CA . GLN A 1 83 ? -16.002 2.512 9.323 1.00 46.56 83 GLN A CA 1
ATOM 647 C C . GLN A 1 83 ? -16.730 2.608 7.980 1.00 46.56 83 GLN A C 1
ATOM 649 O O . GLN A 1 83 ? -16.423 3.454 7.141 1.00 46.56 83 GLN A O 1
ATOM 654 N N . LEU A 1 84 ? -17.669 1.683 7.784 1.00 43.81 84 LEU A N 1
ATOM 655 C CA . LEU A 1 84 ? -18.945 1.989 7.138 1.00 43.81 84 LEU A CA 1
ATOM 656 C C . LEU A 1 84 ? -19.932 2.387 8.237 1.00 43.81 84 LEU A C 1
ATOM 658 O O . LEU A 1 84 ? -19.903 1.718 9.295 1.00 43.81 84 LEU A O 1
#

Sequence (84 aa):
MDNSLFLKVKNIIRNDTGLGEVRIGGVEIYDKLTAAGVEVPELAIAEILERLAKEKLVEIERQLNPEDQEKHGAYIITWVSGQL